Protein AF-A0A7Y1UZ17-F1 (afdb_monomer)

Structure (mmCIF, N/CA/C/O backbone):
data_AF-A0A7Y1UZ17-F1
#
_entry.id   AF-A0A7Y1UZ17-F1
#
loop_
_atom_site.group_PDB
_atom_site.id
_atom_site.type_symbol
_atom_site.label_atom_id
_atom_site.label_alt_id
_atom_site.label_comp_id
_atom_site.label_asym_id
_atom_site.label_entity_id
_atom_site.label_seq_id
_atom_site.pdbx_PDB_ins_code
_atom_site.Cartn_x
_atom_site.Cartn_y
_atom_site.Cartn_z
_atom_site.occupancy
_atom_site.B_iso_or_equiv
_atom_site.auth_seq_id
_atom_site.auth_comp_id
_atom_site.auth_asym_id
_atom_site.auth_atom_id
_atom_site.pdbx_PDB_model_num
ATOM 1 N N . MET A 1 1 ? -1.371 9.621 -12.823 1.00 58.56 1 MET A N 1
ATOM 2 C CA . MET A 1 1 ? -1.469 8.198 -13.199 1.00 58.56 1 MET A CA 1
ATOM 3 C C . MET A 1 1 ? -2.605 7.601 -12.406 1.00 58.56 1 MET A C 1
ATOM 5 O O . MET A 1 1 ? -2.580 7.706 -11.187 1.00 58.56 1 MET A O 1
ATOM 9 N N . GLU A 1 2 ? -3.615 7.068 -13.079 1.00 65.75 2 GLU A N 1
ATOM 10 C CA . GLU A 1 2 ? -4.770 6.467 -12.413 1.00 65.75 2 GLU A CA 1
ATOM 11 C C . GLU A 1 2 ? -4.567 4.960 -12.274 1.00 65.75 2 GLU A C 1
ATOM 13 O O . GLU A 1 2 ? -4.019 4.308 -13.165 1.00 65.75 2 GLU A O 1
ATOM 18 N N . LEU A 1 3 ? -4.975 4.407 -11.132 1.00 73.44 3 LEU A N 1
ATOM 19 C CA . LEU A 1 3 ? -4.938 2.967 -10.907 1.00 73.44 3 LEU A CA 1
ATOM 20 C C . LEU A 1 3 ? -6.120 2.300 -11.627 1.00 73.44 3 LEU A C 1
ATOM 22 O O . LEU A 1 3 ? -7.219 2.860 -11.616 1.00 73.44 3 LEU A O 1
ATOM 26 N N . PRO A 1 4 ? -5.948 1.087 -12.188 1.00 77.81 4 PRO A N 1
ATOM 27 C CA . PRO A 1 4 ? -7.051 0.357 -12.802 1.00 77.81 4 PRO A CA 1
ATOM 28 C C . PRO A 1 4 ? -8.225 0.169 -11.834 1.00 77.81 4 PRO A C 1
ATOM 30 O O . PRO A 1 4 ? -8.036 -0.123 -10.647 1.00 77.81 4 PRO A O 1
ATOM 33 N N . SER A 1 5 ? -9.454 0.276 -12.340 1.00 76.31 5 SER A N 1
ATOM 34 C CA . SER A 1 5 ? -10.650 0.036 -11.532 1.00 76.31 5 SER A CA 1
ATOM 35 C C . SER A 1 5 ? -10.603 -1.357 -10.894 1.00 76.31 5 SER A C 1
ATOM 37 O O . SER A 1 5 ? -10.380 -2.368 -11.557 1.00 76.31 5 SER A O 1
ATOM 39 N N . GLY A 1 6 ? -10.796 -1.417 -9.575 1.00 81.00 6 GLY A N 1
ATOM 40 C CA . GLY A 1 6 ? -10.756 -2.671 -8.818 1.00 81.00 6 GLY A CA 1
ATOM 41 C C . GLY A 1 6 ? -9.355 -3.203 -8.488 1.00 81.00 6 GLY A C 1
ATOM 42 O O . GLY A 1 6 ? -9.277 -4.273 -7.871 1.00 81.00 6 GLY A O 1
ATOM 43 N N . ALA A 1 7 ? -8.287 -2.467 -8.835 1.00 85.38 7 ALA A N 1
ATOM 44 C CA . ALA A 1 7 ? -6.922 -2.722 -8.363 1.00 85.38 7 ALA A CA 1
ATOM 45 C C . ALA A 1 7 ? -6.844 -2.639 -6.834 1.00 85.38 7 ALA A C 1
ATOM 47 O O . ALA A 1 7 ? -6.203 -3.467 -6.192 1.00 85.38 7 ALA A O 1
ATOM 48 N N . PHE A 1 8 ? -7.554 -1.677 -6.239 1.00 87.69 8 PHE A N 1
ATOM 49 C CA . PHE A 1 8 ? -7.693 -1.553 -4.795 1.00 87.69 8 PHE A CA 1
ATOM 50 C C . PHE A 1 8 ? -9.002 -2.175 -4.313 1.00 87.69 8 PHE A C 1
ATOM 52 O O . PHE A 1 8 ? -10.085 -1.879 -4.820 1.00 87.69 8 PHE A O 1
ATOM 59 N N . ARG A 1 9 ? -8.914 -3.029 -3.295 1.00 89.75 9 ARG A N 1
ATOM 60 C CA . ARG A 1 9 ? -10.072 -3.650 -2.650 1.00 89.75 9 ARG A CA 1
ATOM 61 C C . ARG A 1 9 ? -9.927 -3.568 -1.149 1.00 89.75 9 ARG A C 1
ATOM 63 O O . ARG A 1 9 ? -8.877 -3.888 -0.601 1.00 89.75 9 ARG A O 1
ATOM 70 N N . ARG A 1 10 ? -11.020 -3.231 -0.471 1.00 88.50 10 ARG A N 1
ATOM 71 C CA . ARG A 1 10 ? -11.108 -3.246 0.988 1.00 88.50 10 ARG A CA 1
ATOM 72 C C . ARG A 1 10 ? -12.240 -4.153 1.434 1.00 88.50 10 ARG A C 1
ATOM 74 O O . ARG A 1 10 ? -13.300 -4.182 0.815 1.00 88.50 10 ARG A O 1
ATOM 81 N N . ASN A 1 11 ? -12.040 -4.890 2.522 1.00 87.62 11 ASN A N 1
ATOM 82 C CA . ASN A 1 11 ? -13.134 -5.654 3.106 1.00 87.62 11 ASN A CA 1
ATOM 83 C C . ASN A 1 11 ? -14.180 -4.722 3.753 1.00 87.62 11 ASN A C 1
ATOM 85 O O . ASN A 1 11 ? -13.879 -3.596 4.158 1.00 87.62 11 ASN A O 1
ATOM 89 N N . LYS A 1 12 ? -15.416 -5.215 3.909 1.00 84.38 12 LYS A N 1
ATOM 90 C CA . LYS A 1 12 ? -16.529 -4.439 4.494 1.00 84.38 12 LYS A CA 1
ATOM 91 C C . LYS A 1 12 ? -16.217 -3.908 5.899 1.00 84.38 12 LYS A C 1
ATOM 93 O O . LYS A 1 12 ? -16.641 -2.820 6.260 1.00 84.38 12 LYS A O 1
ATOM 98 N N . LYS A 1 13 ? -15.433 -4.660 6.679 1.00 84.19 13 LYS A N 1
ATOM 99 C CA . LYS A 1 13 ? -15.019 -4.277 8.038 1.00 84.19 13 LYS A CA 1
ATOM 100 C C . LYS A 1 13 ? -13.915 -3.210 8.059 1.00 84.19 13 LYS A C 1
ATOM 102 O O . LYS A 1 13 ? -13.624 -2.678 9.128 1.00 84.19 13 LYS A O 1
ATOM 107 N N . GLY A 1 14 ? -13.273 -2.920 6.924 1.00 82.75 14 GLY A N 1
ATOM 108 C CA . GLY A 1 14 ? -12.123 -2.020 6.793 1.00 82.75 14 GLY A CA 1
ATOM 109 C C . GLY A 1 14 ? -10.839 -2.500 7.477 1.00 82.75 14 GLY A C 1
ATOM 110 O O . GLY A 1 14 ? -9.978 -1.683 7.782 1.00 82.75 14 GLY A O 1
ATOM 111 N N . THR A 1 15 ? -10.750 -3.776 7.855 1.00 86.62 15 THR A N 1
ATOM 112 C CA . THR A 1 15 ? -9.597 -4.352 8.575 1.00 86.62 15 THR A CA 1
ATOM 113 C C . THR A 1 15 ? -8.547 -4.916 7.631 1.00 86.62 15 THR A C 1
ATOM 115 O O . THR A 1 15 ? -7.446 -5.221 8.068 1.00 86.62 15 THR A O 1
ATOM 118 N N . ARG A 1 16 ? -8.889 -5.078 6.350 1.00 90.00 16 ARG A N 1
ATOM 119 C CA . ARG A 1 16 ? -7.975 -5.570 5.327 1.00 90.00 16 ARG A CA 1
ATOM 120 C C . ARG A 1 16 ? -8.176 -4.806 4.031 1.00 90.00 16 ARG A C 1
ATOM 122 O O . ARG A 1 16 ? -9.322 -4.650 3.594 1.00 90.00 16 ARG A O 1
ATOM 129 N N . ALA A 1 17 ? -7.081 -4.387 3.413 1.00 90.25 17 ALA A N 1
ATOM 130 C CA . ALA A 1 17 ? -7.060 -3.909 2.037 1.00 90.25 17 ALA A CA 1
ATOM 131 C C . ALA A 1 17 ? -6.023 -4.671 1.225 1.00 90.25 17 ALA A C 1
ATOM 133 O O . ALA A 1 17 ? -5.065 -5.207 1.775 1.00 90.25 17 ALA A O 1
ATOM 134 N N . ARG A 1 18 ? -6.226 -4.707 -0.087 1.00 92.19 18 ARG A N 1
ATOM 135 C CA . ARG A 1 18 ? -5.265 -5.231 -1.044 1.00 92.19 18 ARG A CA 1
ATOM 136 C C . ARG A 1 18 ? -5.215 -4.320 -2.258 1.00 92.19 18 ARG A C 1
ATOM 138 O O . ARG A 1 18 ? -6.265 -3.929 -2.764 1.00 92.19 18 ARG A O 1
ATOM 145 N N . LEU A 1 19 ? -4.009 -4.018 -2.706 1.00 90.06 19 LEU A N 1
ATOM 146 C CA . LEU A 1 19 ? -3.720 -3.345 -3.958 1.00 90.06 19 LEU A CA 1
ATOM 147 C C . LEU A 1 19 ? -3.033 -4.356 -4.866 1.00 90.06 19 LEU A C 1
ATOM 149 O O . LEU A 1 19 ? -1.963 -4.846 -4.523 1.00 90.06 19 LEU A O 1
ATOM 153 N N . VAL A 1 20 ? -3.650 -4.660 -6.002 1.00 92.62 20 VAL A N 1
ATOM 154 C CA . VAL A 1 20 ? -3.039 -5.460 -7.060 1.00 92.62 20 VAL A CA 1
ATOM 155 C C . VAL A 1 20 ? -2.977 -4.612 -8.309 1.00 92.62 20 VAL A C 1
ATOM 157 O O . VAL A 1 20 ? -4.001 -4.218 -8.862 1.00 92.62 20 VAL A O 1
ATOM 160 N N . VAL A 1 21 ? -1.762 -4.357 -8.750 1.00 89.38 21 VAL A N 1
ATOM 161 C CA . VAL A 1 21 ? -1.459 -3.613 -9.957 1.00 89.38 21 VAL A CA 1
ATOM 162 C C . VAL A 1 21 ? -0.518 -4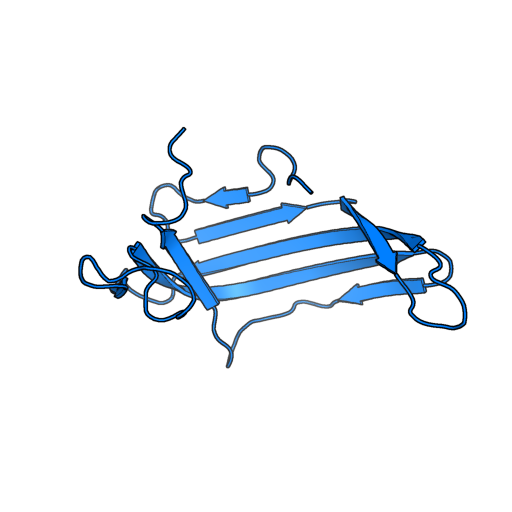.477 -10.764 1.00 89.38 21 VAL A C 1
ATOM 164 O O . VAL A 1 21 ? 0.512 -4.910 -10.257 1.00 89.38 21 VAL A O 1
ATOM 167 N N . ASN A 1 22 ? -0.873 -4.729 -12.014 1.00 88.62 22 ASN A N 1
ATOM 168 C CA . ASN A 1 22 ? -0.037 -5.485 -12.931 1.00 88.62 22 ASN A CA 1
ATOM 169 C C . ASN A 1 22 ? 0.289 -4.583 -14.110 1.00 88.62 22 ASN A C 1
ATOM 171 O O . ASN A 1 22 ? -0.623 -3.953 -14.643 1.00 88.62 22 ASN A O 1
ATOM 175 N N . HIS A 1 23 ? 1.557 -4.562 -14.511 1.00 85.69 23 HIS A N 1
ATOM 176 C CA . HIS A 1 23 ? 2.018 -3.867 -15.714 1.00 85.69 23 HIS A CA 1
ATOM 177 C C . HIS A 1 23 ? 1.568 -2.402 -15.782 1.00 85.69 23 HIS A C 1
ATOM 179 O O . HIS A 1 23 ? 1.118 -1.933 -16.823 1.00 85.69 23 HIS A O 1
ATOM 185 N N . LEU A 1 24 ? 1.637 -1.680 -14.660 1.00 83.44 24 LEU A N 1
ATOM 186 C CA . LEU A 1 24 ? 1.349 -0.252 -14.657 1.00 83.44 24 LEU A CA 1
ATOM 187 C C . LEU A 1 24 ? 2.510 0.470 -15.342 1.00 83.44 24 LEU A C 1
ATOM 189 O O . LEU A 1 24 ? 3.626 0.413 -14.815 1.00 83.44 24 LEU A O 1
ATOM 193 N N . PRO A 1 25 ? 2.277 1.132 -16.488 1.00 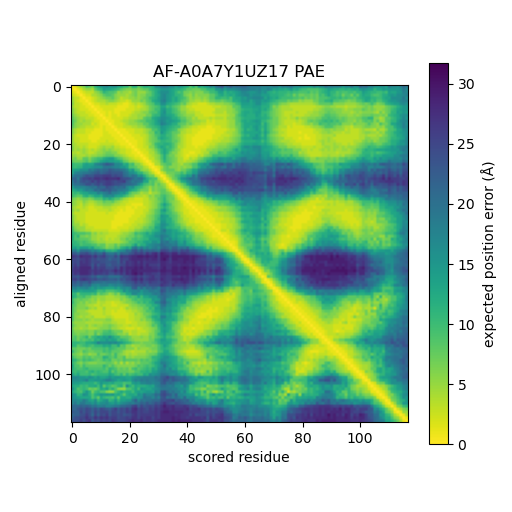81.75 25 PRO A N 1
ATOM 194 C CA . PRO A 1 25 ? 3.335 1.841 -17.188 1.00 81.75 25 PRO A CA 1
ATOM 195 C C . PRO A 1 25 ? 3.790 3.012 -16.328 1.00 81.75 25 PRO A C 1
ATOM 197 O O . PRO A 1 25 ? 2.947 3.777 -15.870 1.00 81.75 25 PRO A O 1
ATOM 200 N N . MET A 1 26 ? 5.093 3.175 -16.121 1.00 73.81 26 MET A N 1
ATOM 201 C CA . MET A 1 26 ? 5.665 4.320 -15.421 1.00 73.81 26 MET A CA 1
ATOM 202 C C . MET A 1 26 ? 6.788 4.941 -16.250 1.00 73.81 26 MET A C 1
ATOM 204 O O . MET A 1 26 ? 7.641 4.209 -16.749 1.00 73.81 26 MET A O 1
ATOM 208 N N . PRO A 1 27 ? 6.805 6.275 -16.419 1.00 69.38 27 PRO A N 1
ATOM 209 C CA . PRO A 1 27 ? 7.976 6.936 -16.964 1.00 69.38 27 PRO A CA 1
ATOM 210 C C . PRO A 1 27 ? 9.091 6.866 -15.919 1.00 69.38 27 PRO A C 1
ATOM 212 O O . PRO A 1 27 ? 8.951 7.440 -14.838 1.00 69.38 27 PRO A O 1
ATOM 215 N N . ASP A 1 28 ? 10.182 6.176 -16.237 1.00 62.12 28 ASP A N 1
ATOM 216 C CA . ASP A 1 28 ? 11.421 6.307 -15.476 1.00 62.12 28 ASP A CA 1
ATOM 217 C C . ASP A 1 28 ? 12.231 7.466 -16.063 1.00 62.12 28 ASP A C 1
ATOM 219 O O . ASP A 1 28 ? 12.236 7.680 -17.279 1.00 62.12 28 ASP A O 1
ATOM 223 N N . THR A 1 29 ? 12.847 8.277 -15.208 1.00 62.59 29 THR A N 1
ATOM 224 C CA . THR A 1 29 ? 13.635 9.441 -15.628 1.00 62.59 29 THR A CA 1
ATOM 225 C C . THR A 1 29 ? 15.008 9.368 -14.991 1.00 62.59 29 THR A C 1
ATOM 227 O O . THR A 1 29 ? 15.170 9.600 -1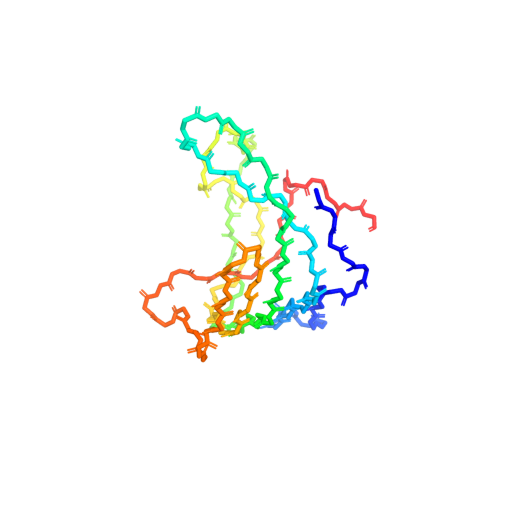3.793 1.00 62.59 29 THR A O 1
ATOM 230 N N . PHE A 1 30 ? 16.017 9.112 -15.818 1.00 55.75 30 PHE A N 1
ATOM 231 C CA . PHE A 1 30 ? 17.408 9.157 -15.390 1.00 55.75 30 PHE A CA 1
ATOM 232 C C . PHE A 1 30 ? 17.955 10.572 -15.561 1.00 55.75 30 PHE A C 1
ATOM 234 O O . PHE A 1 30 ? 17.980 11.115 -16.664 1.00 55.75 30 PHE A O 1
ATOM 241 N N . PHE A 1 31 ? 18.465 11.160 -14.477 1.00 53.06 31 PHE A N 1
ATOM 242 C CA . PHE A 1 31 ? 19.172 12.447 -14.508 1.00 53.06 31 PHE A CA 1
ATOM 243 C C . PHE A 1 31 ? 20.646 12.288 -14.919 1.00 53.06 31 PHE A C 1
ATOM 245 O O . PHE A 1 31 ? 21.533 12.880 -14.307 1.00 53.06 31 PHE A O 1
ATOM 252 N N . TYR A 1 32 ? 20.937 11.468 -15.933 1.00 46.09 32 TYR A N 1
ATOM 253 C CA . TYR A 1 32 ? 22.296 11.320 -16.458 1.00 46.09 32 TYR A CA 1
ATOM 254 C C . TYR A 1 32 ? 22.395 11.928 -17.857 1.00 46.09 32 TYR A C 1
ATOM 256 O O . TYR A 1 32 ? 21.831 11.413 -18.815 1.00 46.09 32 TYR A O 1
ATOM 264 N N . ALA A 1 33 ? 23.147 13.027 -17.955 1.00 44.31 33 ALA A N 1
ATOM 265 C CA . ALA A 1 33 ? 23.635 13.677 -19.177 1.00 44.31 33 ALA A CA 1
ATOM 266 C C . ALA A 1 33 ? 22.612 14.181 -20.221 1.00 44.31 33 ALA A C 1
ATOM 268 O O . ALA A 1 33 ? 23.033 14.902 -21.114 1.00 44.31 33 ALA A O 1
ATOM 269 N N . ASN A 1 34 ? 21.321 13.858 -20.114 1.00 51.19 34 ASN A N 1
ATOM 270 C CA . ASN A 1 34 ? 20.151 14.462 -20.768 1.00 51.19 34 ASN A CA 1
ATOM 271 C C . A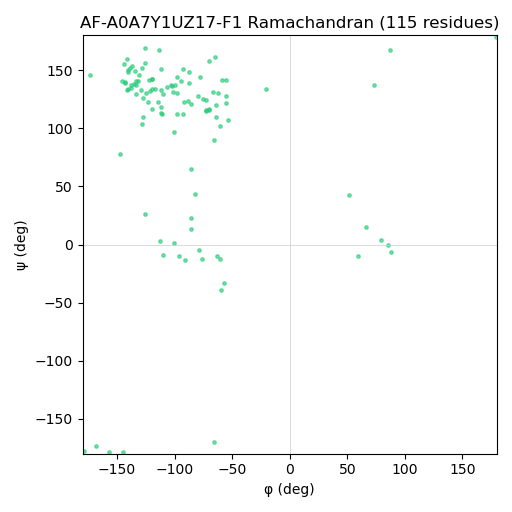SN A 1 34 ? 18.914 13.788 -20.143 1.00 51.19 34 ASN A C 1
ATOM 273 O O . ASN A 1 34 ? 18.992 12.611 -19.806 1.00 51.19 34 ASN A O 1
ATOM 277 N N . ASN A 1 35 ? 17.784 14.483 -19.968 1.00 54.09 35 ASN A N 1
ATOM 278 C CA . ASN A 1 35 ? 16.563 13.859 -19.434 1.00 54.09 35 ASN A CA 1
ATOM 279 C C . ASN A 1 35 ? 16.039 12.805 -20.424 1.00 54.09 35 ASN A C 1
ATOM 281 O O . ASN A 1 35 ? 15.257 13.121 -21.320 1.00 54.09 35 ASN A O 1
ATOM 285 N N . VAL A 1 36 ? 16.486 11.559 -20.288 1.00 56.41 36 VAL A N 1
ATOM 286 C CA . VAL A 1 36 ? 15.967 10.430 -21.058 1.00 56.41 36 VAL A CA 1
ATOM 287 C C . VAL A 1 36 ? 14.853 9.808 -20.232 1.00 56.41 36 VAL A C 1
ATOM 289 O O . VAL A 1 36 ? 15.100 9.257 -19.159 1.00 56.41 36 VAL A O 1
ATOM 292 N N . SER A 1 37 ? 13.619 9.929 -20.726 1.00 60.16 37 SER A N 1
ATOM 293 C CA . SER A 1 37 ? 12.491 9.191 -20.169 1.00 60.16 37 SER A CA 1
ATOM 294 C C . SER A 1 37 ? 12.431 7.815 -20.822 1.00 60.16 37 SER A C 1
ATOM 296 O O . SER A 1 37 ? 12.333 7.710 -22.046 1.00 60.16 37 SER A O 1
ATOM 298 N N . VAL A 1 38 ? 12.523 6.766 -20.010 1.00 64.94 38 VAL A N 1
ATOM 299 C CA . VAL A 1 38 ? 12.436 5.375 -20.457 1.00 64.94 38 VAL A CA 1
ATOM 300 C C . VAL A 1 38 ? 11.081 4.825 -20.029 1.00 64.94 38 VAL A C 1
ATOM 302 O O . VAL A 1 38 ? 10.622 5.060 -18.912 1.00 64.94 38 VAL A O 1
ATOM 305 N N . ALA A 1 39 ? 10.412 4.104 -20.930 1.00 73.19 39 ALA A N 1
ATOM 306 C CA . ALA A 1 39 ? 9.190 3.396 -20.578 1.00 73.19 39 ALA A CA 1
ATOM 307 C C . ALA A 1 39 ? 9.539 2.223 -19.651 1.00 73.19 39 ALA A C 1
ATOM 309 O O . ALA A 1 39 ? 10.248 1.295 -20.052 1.00 73.19 39 ALA A O 1
ATOM 310 N N . GLY A 1 40 ? 9.042 2.286 -18.421 1.00 79.31 40 GLY A N 1
ATOM 311 C CA . GLY A 1 40 ? 9.096 1.207 -17.451 1.00 79.31 40 GLY A CA 1
ATOM 312 C C . GLY A 1 40 ? 7.704 0.674 -17.134 1.00 79.31 40 GLY A C 1
ATOM 313 O O . GLY A 1 40 ? 6.680 1.282 -17.450 1.00 79.31 40 GLY A O 1
ATOM 314 N N . GLU A 1 41 ? 7.661 -0.472 -16.475 1.00 84.12 41 GLU A N 1
ATOM 315 C CA . GLU A 1 41 ? 6.447 -1.063 -15.929 1.00 84.12 41 GLU A CA 1
ATOM 316 C C . GLU A 1 41 ? 6.687 -1.495 -14.490 1.00 84.12 41 GLU A C 1
ATOM 318 O O . GLU A 1 41 ? 7.731 -2.070 -14.170 1.00 84.12 41 GLU A O 1
ATOM 323 N N . ILE A 1 42 ? 5.683 -1.293 -13.636 1.00 83.25 42 ILE A N 1
ATOM 324 C CA . ILE A 1 42 ? 5.666 -1.827 -12.277 1.00 83.25 42 ILE A CA 1
ATOM 325 C C . ILE A 1 42 ? 4.472 -2.756 -12.074 1.00 83.25 42 ILE A C 1
ATOM 327 O O . ILE A 1 42 ? 3.363 -2.525 -12.556 1.00 83.25 42 ILE A O 1
ATOM 331 N N . SER A 1 43 ? 4.694 -3.825 -11.323 1.00 86.19 43 SER A N 1
ATOM 332 C CA . SER A 1 43 ? 3.637 -4.676 -10.790 1.00 86.19 43 SER A CA 1
ATOM 333 C C . SER A 1 43 ? 3.797 -4.770 -9.283 1.00 86.19 43 SER A C 1
ATOM 335 O O . SER A 1 43 ? 4.890 -5.058 -8.796 1.00 86.19 43 SER A O 1
ATOM 337 N N . VAL A 1 44 ? 2.717 -4.541 -8.542 1.00 87.25 44 VAL A N 1
ATOM 338 C CA . VAL A 1 44 ? 2.697 -4.652 -7.084 1.00 87.25 44 VAL A CA 1
ATOM 339 C C . VAL A 1 44 ? 1.482 -5.438 -6.618 1.00 87.25 44 VAL A C 1
ATOM 341 O O . VAL A 1 44 ? 0.376 -5.281 -7.131 1.00 87.25 44 VAL A O 1
ATOM 344 N N . ASP A 1 45 ? 1.693 -6.266 -5.607 1.00 91.62 45 ASP A N 1
ATOM 345 C CA . ASP A 1 45 ? 0.637 -6.920 -4.845 1.00 91.62 45 ASP A CA 1
ATOM 346 C C . ASP A 1 45 ? 0.909 -6.658 -3.371 1.00 91.62 45 ASP A C 1
ATOM 348 O O . ASP A 1 45 ? 1.838 -7.230 -2.799 1.00 91.62 45 ASP A O 1
ATOM 352 N N . ILE A 1 46 ? 0.146 -5.741 -2.786 1.00 87.25 46 ILE A N 1
ATOM 353 C CA . ILE A 1 46 ? 0.325 -5.281 -1.412 1.00 87.25 46 ILE A CA 1
ATOM 354 C C . ILE A 1 46 ? -0.955 -5.557 -0.645 1.00 87.25 46 ILE A C 1
ATOM 356 O O . ILE A 1 46 ? -2.051 -5.218 -1.090 1.00 87.25 46 ILE A O 1
ATOM 360 N N . VAL A 1 47 ? -0.818 -6.143 0.534 1.00 90.69 47 VAL A N 1
ATOM 361 C CA . VAL A 1 47 ? -1.903 -6.375 1.477 1.00 90.69 47 VAL A CA 1
ATOM 362 C C . VAL A 1 47 ? -1.619 -5.589 2.743 1.00 90.69 47 VAL A C 1
ATOM 364 O O . VAL A 1 47 ? -0.520 -5.656 3.277 1.00 90.69 47 VAL A O 1
ATOM 367 N N . TRP A 1 48 ? -2.635 -4.897 3.250 1.00 90.38 48 TRP A N 1
ATOM 368 C CA . TRP A 1 48 ? -2.629 -4.272 4.568 1.00 90.38 48 TRP A CA 1
ATOM 369 C C . TRP A 1 48 ? -3.593 -5.015 5.478 1.00 90.38 48 TRP A C 1
ATOM 371 O O . TRP A 1 48 ? -4.760 -5.200 5.120 1.00 90.38 48 TRP A O 1
ATOM 381 N N . GLU A 1 49 ? -3.132 -5.388 6.666 1.00 89.81 49 GLU A N 1
ATOM 382 C CA . GLU A 1 49 ? -3.933 -6.018 7.714 1.00 89.81 49 GLU A CA 1
ATOM 383 C C . GLU A 1 49 ? -3.865 -5.203 8.996 1.00 89.81 49 GLU A C 1
ATOM 385 O O . GLU A 1 49 ? -2.788 -4.958 9.533 1.00 89.81 49 GLU A O 1
ATOM 390 N N . ALA A 1 50 ? -5.026 -4.774 9.485 1.00 86.94 50 ALA A N 1
ATOM 391 C CA . ALA A 1 50 ? -5.127 -4.013 10.716 1.00 86.94 50 ALA A CA 1
ATOM 392 C C . ALA A 1 50 ? -4.637 -4.834 11.915 1.00 86.94 50 ALA A C 1
ATOM 394 O O . ALA A 1 50 ? -5.095 -5.955 12.135 1.00 86.94 50 ALA A O 1
ATOM 395 N N . THR A 1 51 ? -3.766 -4.238 12.721 1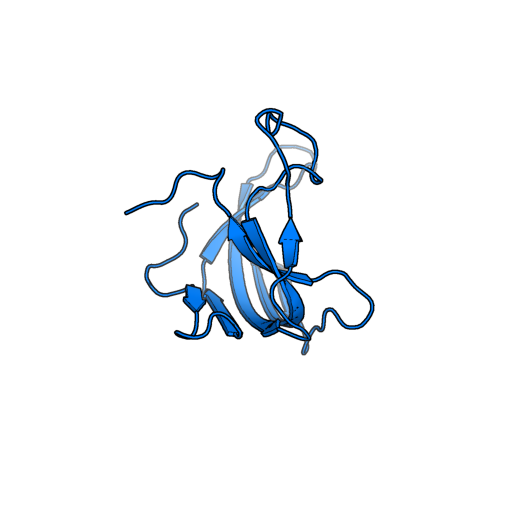.00 86.31 51 THR A N 1
ATOM 396 C CA . THR A 1 51 ? -3.224 -4.834 13.950 1.00 86.31 51 THR A CA 1
ATOM 397 C C . THR A 1 51 ? -3.982 -4.406 15.201 1.00 86.31 51 THR A C 1
ATOM 399 O O . THR A 1 51 ? -3.769 -4.970 16.270 1.00 86.31 51 THR A O 1
ATOM 402 N N . GLY A 1 52 ? -4.881 -3.427 15.081 1.00 82.69 52 GLY A N 1
ATOM 403 C CA . GLY A 1 52 ? -5.591 -2.856 16.216 1.00 82.69 52 GLY A 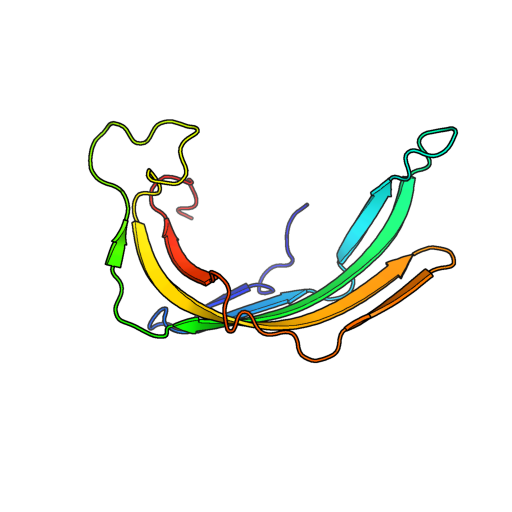CA 1
ATOM 404 C C . GLY A 1 52 ? -6.914 -2.172 15.861 1.00 82.69 52 GLY A C 1
ATOM 405 O O . GLY A 1 52 ? -7.357 -2.175 14.702 1.00 82.69 52 GLY A O 1
ATOM 406 N N . PRO A 1 53 ? -7.588 -1.596 16.874 1.00 82.88 53 PRO A N 1
ATOM 407 C CA . PRO A 1 53 ? -8.812 -0.833 16.679 1.00 82.88 53 PRO A CA 1
ATOM 408 C C . PRO A 1 53 ? -8.556 0.442 15.865 1.00 82.88 53 PRO A C 1
ATOM 410 O O . PRO A 1 53 ? -7.431 0.914 15.730 1.00 82.88 53 PRO A O 1
ATOM 413 N N . ALA A 1 54 ? -9.627 1.012 15.304 1.00 79.38 54 ALA A N 1
ATOM 414 C CA . ALA A 1 54 ? -9.519 2.276 14.582 1.00 79.38 54 ALA A CA 1
ATOM 415 C C . ALA A 1 54 ? -9.372 3.433 15.573 1.00 79.38 54 ALA A C 1
ATOM 417 O O . ALA A 1 54 ? -10.230 3.630 16.432 1.00 79.38 54 ALA A O 1
ATOM 418 N N . VAL A 1 55 ? -8.318 4.217 15.401 1.00 77.19 55 VAL A N 1
ATOM 419 C CA . VAL A 1 55 ? -8.016 5.420 16.165 1.00 77.19 55 VAL A CA 1
ATOM 420 C C . VAL A 1 55 ? -8.381 6.634 15.320 1.00 77.19 55 VAL A C 1
ATOM 422 O O . VAL A 1 55 ? -8.115 6.692 14.116 1.00 77.19 55 VAL A O 1
ATOM 425 N N . ARG A 1 56 ? -9.027 7.619 15.945 1.00 72.19 56 ARG A N 1
ATOM 426 C CA . ARG A 1 56 ? -9.276 8.908 15.300 1.00 72.19 56 ARG A CA 1
ATOM 427 C C . ARG A 1 56 ? -7.956 9.676 15.220 1.00 72.19 56 ARG A C 1
ATOM 429 O O . ARG A 1 56 ? -7.313 9.884 16.244 1.00 72.19 56 ARG A O 1
ATOM 436 N N . ARG A 1 57 ? -7.565 10.087 14.017 1.00 67.38 57 ARG A N 1
ATOM 437 C CA . ARG A 1 57 ? -6.436 10.997 13.777 1.00 67.38 57 ARG A CA 1
ATOM 438 C C . ARG A 1 57 ? -6.987 12.334 13.259 1.00 67.38 57 ARG A C 1
ATOM 440 O O . ARG A 1 57 ? -8.081 12.352 12.688 1.00 67.38 57 ARG A O 1
ATOM 447 N N . GLY A 1 58 ? -6.270 13.427 13.537 1.00 59.91 58 GLY A N 1
ATOM 448 C CA . GLY A 1 58 ? -6.694 14.807 13.268 1.00 59.91 58 GLY A CA 1
ATOM 449 C C . GLY A 1 58 ? -7.789 15.327 14.220 1.00 59.91 58 GLY A C 1
ATOM 450 O O . GLY A 1 58 ? -8.756 14.625 14.539 1.00 59.91 58 GLY A O 1
ATOM 451 N N . ASN A 1 59 ? -7.656 16.574 14.684 1.00 50.41 59 ASN A N 1
ATOM 452 C CA . ASN A 1 59 ? -8.658 17.270 15.498 1.00 50.41 59 ASN A CA 1
ATOM 453 C C . ASN A 1 59 ? -8.738 18.753 15.078 1.00 50.41 59 ASN A C 1
ATOM 455 O O . ASN A 1 59 ? -7.697 19.389 14.959 1.00 50.41 59 ASN A O 1
ATOM 459 N N . GLY A 1 60 ? -9.948 19.291 14.881 1.00 47.06 60 GLY A N 1
ATOM 460 C CA . GLY A 1 60 ? -10.192 20.729 14.653 1.00 47.06 60 GLY A CA 1
ATOM 461 C C . GLY A 1 60 ? -10.110 21.246 13.204 1.00 47.06 60 GLY A C 1
ATOM 462 O O . GLY A 1 60 ? -9.644 20.551 12.306 1.00 47.06 60 GLY A O 1
ATOM 463 N N . LEU A 1 61 ? -10.600 22.482 13.002 1.00 46.38 61 LEU A N 1
ATOM 464 C CA . LEU A 1 61 ? -10.647 23.245 11.736 1.00 46.38 61 LEU A CA 1
ATOM 465 C C . LEU A 1 61 ? -9.255 23.571 11.146 1.00 46.38 61 LEU A C 1
ATOM 467 O O . LEU A 1 61 ? -9.174 23.974 9.992 1.00 46.38 61 LEU A O 1
ATOM 471 N N . ASP A 1 62 ? -8.175 23.331 11.893 1.00 45.50 62 ASP A N 1
ATOM 472 C CA . ASP A 1 62 ? -6.780 23.625 11.516 1.00 45.50 62 ASP A CA 1
ATOM 473 C C . ASP A 1 62 ? -6.110 22.514 10.690 1.00 45.50 62 ASP A C 1
ATOM 475 O O . ASP A 1 62 ? -4.887 22.371 10.671 1.00 45.50 62 ASP A O 1
ATOM 479 N N . ALA A 1 63 ? -6.905 21.681 10.020 1.00 48.00 63 ALA A N 1
ATOM 480 C CA . ALA A 1 63 ? -6.391 20.692 9.085 1.00 48.00 63 ALA A CA 1
ATOM 481 C C . ALA A 1 63 ? -6.209 21.322 7.701 1.00 48.00 63 ALA A C 1
ATOM 483 O O . ALA A 1 63 ? -6.899 20.963 6.748 1.00 48.00 63 ALA A O 1
ATOM 484 N N . VAL A 1 64 ? -5.291 22.284 7.629 1.00 48.41 64 VAL A N 1
ATOM 485 C CA . VAL A 1 64 ? -4.782 22.845 6.379 1.00 48.41 64 VAL A CA 1
ATOM 486 C C . VAL A 1 64 ? -3.314 22.426 6.248 1.00 48.41 64 VAL A C 1
ATOM 488 O O . VAL A 1 64 ? -2.563 22.464 7.221 1.00 48.41 64 VAL A O 1
ATOM 491 N N . ASP A 1 65 ? -2.975 21.948 5.053 1.00 44.28 65 ASP A N 1
ATOM 492 C CA . ASP A 1 65 ? -1.647 21.691 4.465 1.00 44.28 65 ASP A CA 1
ATOM 493 C C . ASP A 1 65 ? -0.475 22.466 5.137 1.00 44.28 65 ASP A C 1
ATOM 495 O O . ASP A 1 65 ? -0.642 23.670 5.358 1.00 44.28 65 ASP A O 1
ATOM 499 N N . PRO A 1 66 ? 0.702 21.867 5.476 1.00 50.94 66 PRO A N 1
ATOM 500 C CA . PRO A 1 66 ? 1.264 20.586 5.011 1.00 50.94 66 PRO A CA 1
ATOM 501 C C . PRO A 1 66 ? 1.665 19.585 6.112 1.00 50.94 66 PRO A C 1
ATOM 503 O O . PRO A 1 66 ? 2.572 18.769 5.924 1.00 50.94 66 PRO A O 1
ATOM 506 N N . PHE A 1 67 ? 1.051 19.634 7.293 1.00 49.28 67 PHE A N 1
ATOM 507 C CA . PHE A 1 67 ? 1.496 18.788 8.403 1.00 49.28 67 PHE A CA 1
ATOM 508 C C . PHE A 1 67 ? 0.752 17.443 8.461 1.00 49.28 67 PHE A C 1
ATOM 510 O O . PHE A 1 67 ? -0.471 17.359 8.565 1.00 49.28 67 PHE A O 1
ATOM 517 N N . TRP A 1 68 ? 1.527 16.358 8.411 1.00 46.56 68 TRP A N 1
ATOM 518 C CA . TRP A 1 68 ? 1.094 14.953 8.437 1.00 46.56 68 TRP A CA 1
ATOM 519 C C . TRP A 1 68 ? 0.335 14.547 9.717 1.00 46.56 68 TRP A C 1
ATOM 521 O O . TRP A 1 68 ? -0.300 13.493 9.751 1.00 46.56 68 TRP A O 1
ATOM 531 N N . ASP A 1 69 ? 0.350 15.372 10.768 1.00 48.81 69 ASP A N 1
ATOM 532 C CA . ASP A 1 69 ? -0.445 15.185 11.988 1.00 48.81 69 ASP A CA 1
ATOM 533 C C . ASP A 1 69 ? -1.919 15.618 11.820 1.00 48.81 69 ASP A C 1
ATOM 535 O O . ASP A 1 69 ? -2.738 15.404 12.722 1.00 48.81 69 ASP A O 1
ATOM 539 N N . LYS A 1 70 ? -2.284 16.196 10.666 1.00 50.16 70 LYS A N 1
ATOM 540 C CA . LYS A 1 70 ? -3.600 16.809 10.422 1.00 50.16 70 LYS A CA 1
ATOM 541 C C . LYS A 1 70 ? -4.595 15.967 9.625 1.00 50.16 70 LYS A C 1
ATOM 543 O O . LYS A 1 70 ? -5.725 16.414 9.430 1.00 50.16 70 LYS A O 1
ATOM 548 N N . PHE A 1 71 ? -4.249 14.744 9.216 1.00 54.75 71 PHE A N 1
ATOM 549 C CA . PHE A 1 71 ? -5.179 13.851 8.513 1.00 54.75 71 PHE A CA 1
ATOM 550 C C . PHE A 1 71 ? -6.404 13.522 9.373 1.00 54.75 71 PHE A C 1
ATOM 552 O O . PHE A 1 71 ? -6.345 12.685 10.278 1.00 54.75 71 PHE A O 1
ATOM 559 N N . GLN A 1 72 ? -7.533 14.176 9.086 1.00 64.88 72 GLN A N 1
ATOM 560 C CA . GLN A 1 72 ? -8.794 13.891 9.757 1.00 64.88 72 GLN A CA 1
ATOM 561 C C . GLN A 1 72 ? -9.337 12.556 9.267 1.00 64.88 72 GLN A C 1
ATOM 563 O O . GLN A 1 72 ? -9.708 12.412 8.105 1.00 64.88 72 GLN A O 1
ATOM 568 N N . GLY A 1 73 ? -9.422 11.566 10.145 1.00 68.31 73 GLY A N 1
ATOM 569 C CA . GLY A 1 73 ? -9.922 10.261 9.740 1.00 68.31 73 GLY A CA 1
ATOM 570 C C . GLY A 1 73 ? -9.944 9.236 10.853 1.00 68.31 73 GLY A C 1
ATOM 571 O O . GLY A 1 73 ? -9.564 9.493 11.997 1.00 68.31 73 GLY A O 1
ATOM 572 N N . ARG A 1 74 ? -10.423 8.043 10.509 1.00 72.62 74 ARG A N 1
ATOM 573 C CA . ARG A 1 74 ? -10.320 6.861 11.367 1.00 72.62 74 ARG A CA 1
ATOM 574 C C . ARG A 1 74 ? -9.360 5.892 10.704 1.00 72.62 74 ARG A C 1
ATOM 576 O O . ARG A 1 74 ? -9.667 5.347 9.643 1.0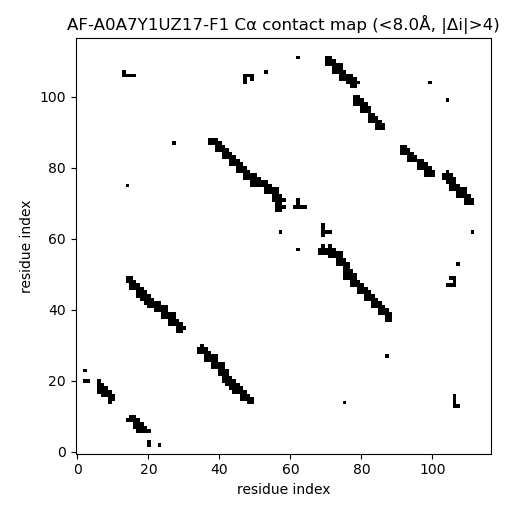0 72.62 74 ARG A O 1
ATOM 583 N N . PHE A 1 75 ? -8.222 5.685 11.352 1.00 74.12 75 PHE A N 1
ATOM 584 C CA . PHE A 1 75 ? -7.140 4.848 10.859 1.00 74.12 75 PHE A CA 1
ATOM 585 C C . PHE A 1 75 ? -6.878 3.719 11.837 1.00 74.12 75 PHE A C 1
ATOM 587 O O . PHE A 1 75 ? -6.964 3.896 13.047 1.00 74.12 75 PHE A O 1
ATOM 594 N N . ARG A 1 76 ? -6.565 2.549 11.308 1.00 81.50 76 ARG A N 1
ATOM 595 C CA . ARG A 1 76 ? -6.021 1.433 12.065 1.00 81.50 76 ARG A CA 1
ATOM 596 C C . ARG A 1 76 ? -4.540 1.369 11.771 1.00 81.50 76 ARG A C 1
ATOM 598 O O . ARG A 1 76 ? -4.150 1.476 10.605 1.00 81.50 76 ARG A O 1
ATOM 605 N N . ASP A 1 77 ? -3.752 1.145 12.809 1.00 79.44 77 ASP A N 1
ATOM 606 C CA . ASP A 1 77 ? -2.404 0.639 12.607 1.00 79.44 77 ASP A CA 1
ATOM 607 C C . ASP A 1 77 ? -2.517 -0.703 11.874 1.00 79.44 77 ASP A C 1
ATOM 609 O O . ASP A 1 77 ? -3.478 -1.463 12.070 1.00 79.44 77 ASP A O 1
ATOM 613 N N . ALA A 1 78 ? -1.595 -0.952 10.955 1.00 83.25 78 ALA A N 1
ATOM 614 C CA . ALA A 1 78 ? -1.629 -2.112 10.089 1.00 83.25 78 ALA A CA 1
ATOM 615 C C . ALA A 1 78 ? -0.225 -2.672 9.883 1.00 83.25 78 ALA A C 1
ATOM 617 O O . ALA A 1 78 ? 0.772 -1.978 10.050 1.00 83.25 78 ALA A O 1
ATOM 618 N N . LYS A 1 79 ? -0.156 -3.933 9.471 1.00 84.50 79 LYS A N 1
ATOM 619 C CA . LYS A 1 79 ? 1.023 -4.500 8.822 1.00 84.50 79 LYS A CA 1
ATOM 620 C C . LYS A 1 79 ? 0.757 -4.559 7.332 1.00 84.50 79 LYS A C 1
ATOM 622 O O . LYS A 1 79 ? -0.303 -5.032 6.917 1.00 84.50 79 LYS A O 1
ATOM 627 N N . ALA A 1 80 ? 1.704 -4.070 6.547 1.00 84.75 80 ALA A N 1
ATOM 628 C CA . ALA A 1 80 ? 1.709 -4.242 5.111 1.00 84.75 80 ALA A CA 1
ATOM 629 C C . ALA A 1 80 ? 2.664 -5.375 4.746 1.00 84.75 80 ALA A C 1
ATOM 631 O O . ALA A 1 80 ? 3.770 -5.456 5.273 1.00 84.75 80 ALA A O 1
ATOM 632 N N . TYR A 1 81 ? 2.257 -6.234 3.828 1.00 87.44 81 TYR A N 1
ATOM 633 C CA . TYR A 1 81 ? 3.145 -7.210 3.219 1.00 87.44 81 TYR A CA 1
ATOM 634 C C . TYR A 1 81 ? 2.820 -7.334 1.741 1.00 87.44 81 TYR A C 1
ATOM 636 O O . TYR A 1 81 ? 1.680 -7.128 1.324 1.00 87.44 81 TYR A O 1
ATOM 644 N N . GLY A 1 82 ? 3.817 -7.648 0.929 1.00 87.50 82 GLY A N 1
ATOM 645 C CA . GLY A 1 82 ? 3.603 -7.669 -0.503 1.00 87.50 82 GLY A CA 1
ATOM 646 C C . GLY A 1 82 ? 4.811 -8.063 -1.316 1.00 87.50 82 GLY A C 1
ATOM 647 O O . GLY A 1 82 ? 5.870 -8.406 -0.794 1.00 87.50 82 GLY A O 1
ATOM 648 N N . LYS A 1 83 ? 4.626 -8.027 -2.628 1.00 86.75 83 LYS A N 1
ATOM 649 C CA . LYS A 1 83 ? 5.666 -8.298 -3.614 1.00 86.75 83 LYS A CA 1
ATOM 650 C C . LYS A 1 83 ? 5.612 -7.235 -4.696 1.00 86.75 83 LYS A C 1
ATOM 652 O O . LYS A 1 83 ? 4.538 -6.729 -5.020 1.00 86.75 83 LYS A O 1
ATOM 657 N N . GLY A 1 84 ? 6.771 -6.942 -5.261 1.00 86.12 84 GLY A N 1
ATOM 658 C CA . GLY A 1 84 ? 6.934 -6.038 -6.381 1.00 86.12 84 GLY A CA 1
ATOM 659 C C . GLY A 1 84 ? 7.740 -6.684 -7.497 1.00 86.12 84 GLY A C 1
ATOM 660 O O . GLY A 1 84 ? 8.592 -7.548 -7.276 1.00 86.12 84 GLY A O 1
ATOM 661 N N . ALA A 1 85 ? 7.478 -6.241 -8.712 1.00 82.12 85 ALA A N 1
ATOM 662 C CA . ALA A 1 85 ? 8.327 -6.470 -9.861 1.00 82.12 85 ALA A CA 1
ATOM 663 C C . ALA A 1 85 ? 8.359 -5.197 -10.694 1.00 82.12 85 ALA A C 1
ATOM 665 O O . ALA A 1 85 ? 7.367 -4.472 -10.755 1.00 82.12 85 ALA A O 1
ATOM 666 N N . GLY A 1 86 ? 9.479 -4.957 -11.356 1.00 81.56 86 GLY A N 1
ATOM 667 C CA . GLY A 1 86 ? 9.586 -3.881 -12.321 1.00 81.56 86 GLY A CA 1
ATOM 668 C C . GLY A 1 86 ? 10.475 -4.272 -13.481 1.00 81.56 86 GLY A C 1
ATOM 669 O O . GLY A 1 86 ? 11.318 -5.173 -13.376 1.00 81.56 86 GLY A O 1
ATOM 670 N N . ALA A 1 87 ? 10.239 -3.623 -14.607 1.00 76.12 87 ALA A N 1
ATOM 671 C CA . ALA A 1 87 ? 11.009 -3.812 -15.817 1.00 76.12 87 ALA A CA 1
ATOM 672 C C . ALA A 1 87 ? 11.123 -2.491 -16.566 1.00 76.12 87 ALA A C 1
ATOM 674 O O . ALA A 1 87 ? 10.153 -1.752 -16.676 1.00 76.12 87 ALA A O 1
ATOM 675 N N . GLU A 1 88 ? 12.295 -2.249 -17.124 1.00 77.31 88 GLU A N 1
ATOM 676 C CA . GLU A 1 88 ? 12.577 -1.167 -18.054 1.00 77.31 88 GLU A CA 1
ATOM 677 C C . GLU A 1 88 ? 13.597 -1.651 -19.095 1.00 77.31 88 GLU A C 1
ATOM 679 O O . GLU A 1 88 ? 14.028 -2.814 -19.096 1.00 77.31 88 GLU A O 1
ATOM 684 N N . THR A 1 89 ? 13.993 -0.768 -20.009 1.00 71.94 89 THR A N 1
ATOM 685 C CA . THR A 1 89 ? 14.968 -1.118 -21.046 1.00 71.94 89 THR A CA 1
ATOM 686 C C . THR A 1 89 ? 16.321 -1.454 -20.416 1.00 71.94 89 THR A C 1
ATOM 688 O O . THR A 1 89 ? 17.024 -0.581 -19.926 1.00 71.94 89 THR A O 1
ATOM 691 N N . GLY A 1 90 ? 16.695 -2.736 -20.454 1.00 66.81 90 GLY A N 1
ATOM 692 C CA . GLY A 1 90 ? 17.978 -3.236 -19.945 1.00 66.81 90 GLY A CA 1
ATOM 693 C C . GLY A 1 90 ? 17.992 -3.623 -18.463 1.00 66.81 90 GLY A C 1
ATOM 694 O O . GLY A 1 90 ? 18.968 -4.226 -18.020 1.00 66.81 90 GLY A O 1
ATOM 695 N N . PHE A 1 91 ? 16.917 -3.371 -17.710 1.00 70.06 91 PHE A N 1
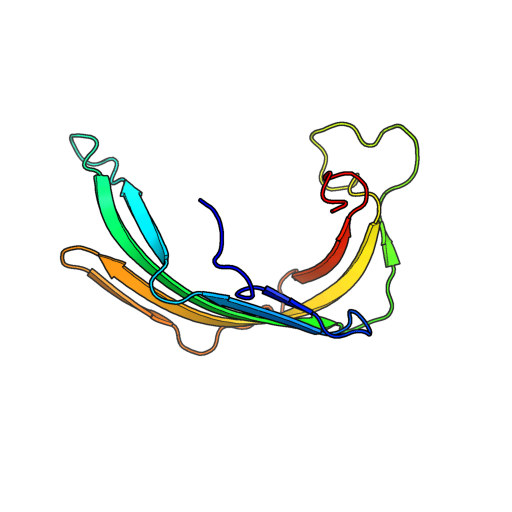ATOM 696 C CA . PHE A 1 91 ? 16.852 -3.668 -16.279 1.00 70.06 91 PHE A CA 1
ATOM 697 C C . PHE A 1 91 ? 15.526 -4.324 -15.888 1.00 70.06 91 PHE A C 1
ATOM 699 O O . PHE A 1 91 ? 14.448 -3.977 -16.367 1.00 70.06 91 PHE A O 1
ATOM 706 N N . LYS A 1 92 ? 15.604 -5.332 -15.018 1.00 79.62 92 LYS A N 1
ATOM 707 C CA . LYS A 1 92 ? 14.444 -6.028 -14.455 1.00 79.62 92 LYS A CA 1
ATOM 708 C C . LYS A 1 92 ? 14.739 -6.386 -13.015 1.00 79.62 92 LYS A C 1
ATOM 710 O O . LYS A 1 92 ? 15.817 -6.889 -12.711 1.00 79.62 92 LYS A O 1
ATOM 715 N N . PHE A 1 93 ? 13.746 -6.226 -12.155 1.00 76.00 93 PHE A N 1
ATOM 716 C CA . PHE A 1 93 ? 13.839 -6.658 -10.771 1.00 76.00 93 PHE A CA 1
ATOM 717 C C . PHE A 1 93 ? 12.558 -7.351 -10.323 1.00 76.00 93 PHE A C 1
ATOM 719 O O . PHE A 1 93 ? 11.460 -7.120 -10.834 1.00 76.00 93 PHE A O 1
ATOM 726 N N . ARG A 1 94 ? 12.711 -8.227 -9.335 1.00 83.12 94 ARG A N 1
ATOM 727 C CA . ARG A 1 94 ? 11.618 -8.850 -8.594 1.00 83.12 94 ARG A CA 1
ATOM 728 C C . ARG A 1 94 ? 12.009 -8.859 -7.136 1.00 83.12 94 ARG A C 1
ATOM 730 O O . ARG A 1 94 ? 13.145 -9.190 -6.806 1.00 83.12 94 ARG A O 1
ATOM 737 N N . THR A 1 95 ? 11.071 -8.524 -6.271 1.00 72.44 95 THR A N 1
ATOM 738 C CA . THR A 1 95 ? 11.284 -8.617 -4.834 1.00 72.44 95 THR A CA 1
ATOM 739 C C . THR A 1 95 ? 10.796 -9.974 -4.333 1.00 72.44 95 THR A C 1
ATOM 741 O O . THR A 1 95 ? 9.847 -10.559 -4.867 1.00 72.44 95 THR A O 1
ATOM 744 N N . GLY A 1 96 ? 11.412 -10.462 -3.257 1.00 76.56 96 GLY A N 1
ATOM 745 C CA . GLY A 1 96 ? 10.783 -11.466 -2.401 1.00 76.56 96 GLY A CA 1
ATOM 746 C C . GLY A 1 96 ? 9.542 -10.901 -1.699 1.00 76.56 96 GLY A C 1
ATOM 747 O O . GLY A 1 96 ? 9.078 -9.799 -2.005 1.00 76.56 96 GLY A O 1
ATOM 748 N N . MET A 1 97 ? 9.001 -11.655 -0.739 1.00 81.00 97 MET A N 1
ATOM 749 C CA . MET A 1 97 ? 7.992 -11.105 0.167 1.00 81.00 97 MET A CA 1
ATOM 750 C C . MET A 1 97 ? 8.627 -9.987 1.002 1.00 81.00 97 MET A C 1
ATOM 752 O O . MET A 1 97 ? 9.590 -10.231 1.723 1.00 81.00 97 MET A O 1
ATOM 756 N N . LEU A 1 98 ? 8.084 -8.781 0.891 1.00 78.81 98 LEU A N 1
ATOM 757 C CA . LEU A 1 98 ? 8.424 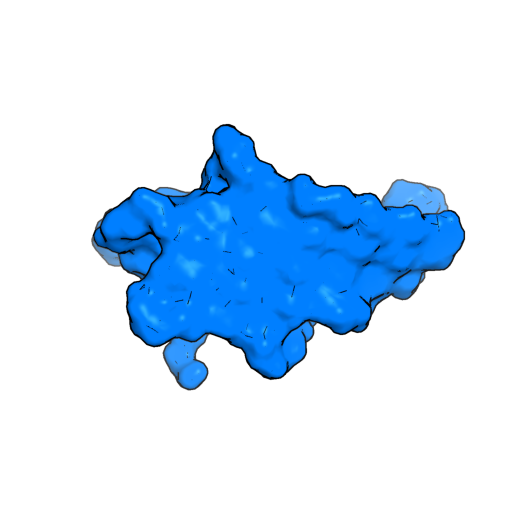-7.627 1.712 1.00 78.81 98 LEU A CA 1
ATOM 758 C C . LEU A 1 98 ? 7.384 -7.495 2.827 1.00 78.81 98 LEU A C 1
ATOM 760 O O . LEU A 1 98 ? 6.206 -7.777 2.605 1.00 78.81 98 LEU A O 1
ATOM 764 N N . SER A 1 99 ? 7.813 -7.066 4.013 1.00 78.56 99 SER A N 1
ATOM 765 C CA . SER A 1 99 ? 6.948 -6.800 5.167 1.00 78.56 99 SER A CA 1
ATOM 766 C C . SER A 1 99 ? 7.282 -5.433 5.748 1.00 78.56 99 SER A C 1
ATOM 768 O O . SER A 1 99 ? 8.441 -5.024 5.750 1.00 78.56 99 SER A O 1
ATOM 770 N N . SER A 1 100 ? 6.272 -4.742 6.267 1.00 71.19 100 SER A N 1
ATOM 771 C CA . SER A 1 100 ? 6.437 -3.531 7.066 1.00 71.19 100 SER A CA 1
ATOM 772 C C . SER A 1 100 ? 6.676 -3.838 8.548 1.00 71.19 100 SER A C 1
ATOM 774 O O . SER A 1 100 ? 6.524 -2.945 9.375 1.00 71.19 100 SER A O 1
ATOM 776 N N . ASP A 1 101 ? 6.977 -5.085 8.925 1.00 66.69 101 ASP A N 1
ATOM 777 C CA . ASP A 1 101 ? 7.352 -5.420 10.301 1.00 66.69 101 ASP A CA 1
ATOM 778 C C . ASP A 1 101 ? 8.541 -4.556 10.753 1.00 66.69 101 ASP A C 1
ATOM 780 O O . ASP A 1 101 ? 9.591 -4.543 10.117 1.00 66.69 101 ASP A O 1
ATOM 784 N N . GLY A 1 102 ? 8.359 -3.803 11.843 1.00 48.75 102 GLY A N 1
ATOM 785 C CA . GLY A 1 102 ? 9.340 -2.821 12.328 1.00 48.75 102 GLY A CA 1
ATOM 786 C C . GLY A 1 102 ? 9.249 -1.427 11.684 1.00 48.75 102 GLY A C 1
ATOM 787 O O . GLY A 1 102 ? 9.991 -0.538 12.088 1.00 48.75 102 GLY A O 1
ATOM 788 N N . PHE A 1 103 ? 8.325 -1.208 10.742 1.00 57.28 103 PHE A N 1
ATOM 789 C CA . PHE A 1 103 ? 8.078 0.067 10.056 1.00 57.28 103 PHE A CA 1
ATOM 790 C C . PHE A 1 103 ? 6.603 0.502 10.160 1.00 57.28 103 PHE A C 1
ATOM 792 O O . PHE A 1 103 ? 5.734 -0.251 10.599 1.00 57.28 103 PHE A O 1
ATOM 799 N N . TYR A 1 104 ? 6.308 1.745 9.767 1.00 50.00 104 TYR A N 1
ATOM 800 C CA . TYR A 1 104 ? 4.959 2.314 9.836 1.00 50.00 104 TYR A CA 1
ATOM 801 C C . TYR A 1 104 ? 4.075 1.857 8.663 1.00 50.00 104 TYR A C 1
ATOM 803 O O . TYR A 1 104 ? 4.435 2.039 7.501 1.00 50.00 104 TYR A O 1
ATOM 811 N N . ALA A 1 105 ? 2.883 1.333 8.964 1.00 59.38 105 ALA A N 1
ATOM 812 C CA . ALA A 1 105 ? 1.807 1.136 7.996 1.00 59.38 105 ALA A CA 1
ATOM 813 C C . ALA A 1 105 ? 0.439 1.404 8.648 1.00 59.38 105 ALA A C 1
ATOM 815 O O . ALA A 1 105 ? 0.188 1.025 9.793 1.00 59.38 105 ALA A O 1
ATOM 816 N N . SER A 1 106 ? -0.465 2.056 7.913 1.00 56.81 106 SER A N 1
ATOM 817 C CA . SER A 1 106 ? -1.819 2.370 8.377 1.00 56.81 106 SER A CA 1
ATOM 818 C C . SER A 1 106 ? -2.860 2.149 7.278 1.00 56.81 106 SER A C 1
ATOM 820 O O . SER A 1 106 ? -2.571 2.221 6.085 1.00 56.81 106 SER A O 1
ATOM 822 N N . ILE A 1 107 ? -4.089 1.829 7.687 1.00 65.69 107 ILE A N 1
ATOM 823 C CA . ILE A 1 107 ? -5.244 1.663 6.797 1.00 65.69 107 ILE A CA 1
ATOM 824 C C . ILE A 1 107 ? -6.442 2.408 7.383 1.00 65.69 107 ILE A C 1
ATOM 826 O O . ILE A 1 107 ? -6.789 2.229 8.550 1.00 65.69 107 ILE A O 1
ATOM 830 N N . GLY A 1 108 ? -7.114 3.241 6.594 1.00 57.12 108 GLY A N 1
ATOM 831 C CA . GLY A 1 108 ? -8.216 4.046 7.115 1.00 57.12 108 GLY A CA 1
ATOM 832 C C . GLY A 1 108 ? -9.053 4.732 6.054 1.00 57.12 108 GLY A C 1
ATOM 833 O O . GLY A 1 108 ? -8.927 4.468 4.861 1.00 57.12 108 GLY A O 1
ATOM 834 N N . THR A 1 109 ? -9.962 5.577 6.527 1.00 58.31 109 THR A N 1
ATOM 835 C CA . THR A 1 109 ? -10.703 6.538 5.704 1.00 58.31 109 THR A CA 1
ATOM 836 C C . THR A 1 109 ? -10.299 7.935 6.132 1.00 58.31 109 THR A C 1
ATOM 838 O O . THR A 1 109 ? -10.472 8.287 7.306 1.00 58.31 109 THR A O 1
ATOM 841 N N . GLU A 1 110 ? -9.794 8.708 5.185 1.00 52.75 110 GLU A N 1
ATOM 842 C CA . GLU A 1 110 ? -9.513 10.126 5.344 1.00 52.75 110 GLU A CA 1
ATOM 843 C C . GLU A 1 110 ? -10.764 10.952 5.010 1.00 52.75 110 GLU A C 1
ATOM 845 O O . GLU A 1 110 ? -11.590 10.534 4.198 1.00 52.75 110 GLU A O 1
ATOM 850 N N . ARG A 1 111 ? -10.932 12.098 5.673 1.00 46.56 111 ARG A N 1
ATOM 851 C CA . ARG A 1 111 ? -12.052 13.029 5.487 1.00 46.56 111 ARG A CA 1
ATOM 852 C C . ARG A 1 111 ? -11.643 14.349 4.816 1.00 46.56 111 ARG A C 1
ATOM 854 O O . ARG A 1 111 ? -12.539 15.089 4.430 1.00 46.56 111 ARG A O 1
ATOM 861 N N . ASN A 1 112 ? -10.343 14.613 4.628 1.00 45.78 112 ASN A N 1
ATOM 862 C CA . ASN A 1 112 ? -9.838 15.852 4.011 1.00 45.78 112 ASN A CA 1
ATOM 863 C C . ASN A 1 112 ? -9.159 15.681 2.640 1.00 45.78 112 ASN A C 1
ATOM 865 O O . ASN A 1 112 ? -8.768 16.673 2.038 1.00 45.78 112 ASN A O 1
ATOM 869 N N . GLY A 1 113 ? -9.133 14.474 2.082 1.00 36.66 113 GLY A N 1
ATOM 870 C CA . GLY A 1 113 ? -9.036 14.278 0.641 1.00 36.66 113 GLY A CA 1
ATOM 871 C C . GLY A 1 113 ? -10.441 14.038 0.112 1.00 36.66 113 GLY A C 1
ATOM 872 O O . GLY A 1 113 ? -11.056 13.027 0.451 1.00 36.66 113 GLY A O 1
ATOM 873 N N . VAL A 1 114 ? -10.989 14.960 -0.676 1.00 36.25 114 VAL A N 1
ATOM 874 C CA . VAL A 1 114 ? -12.220 14.707 -1.431 1.00 36.25 114 VAL A CA 1
ATOM 875 C C . VAL A 1 114 ? -12.023 13.436 -2.258 1.00 36.25 114 VAL A C 1
ATOM 877 O O . VAL A 1 114 ? -11.313 13.469 -3.248 1.00 36.25 114 VAL A O 1
ATOM 880 N N . TYR A 1 115 ? -12.665 12.343 -1.846 1.00 32.84 115 TYR A N 1
ATOM 881 C CA . TYR A 1 115 ? -13.269 11.341 -2.725 1.00 32.84 115 TYR A CA 1
ATOM 882 C C . TYR A 1 115 ? -14.513 10.780 -2.024 1.00 32.84 115 TYR A C 1
ATOM 884 O O . TYR A 1 115 ? -14.510 9.709 -1.417 1.00 32.84 115 TYR A O 1
ATOM 892 N N . LEU A 1 116 ? -15.588 11.572 -2.082 1.00 29.12 116 LEU A N 1
ATOM 893 C CA . LEU A 1 116 ? -16.961 11.080 -2.034 1.00 29.12 116 LEU A CA 1
ATOM 894 C C . LEU A 1 116 ? -17.484 11.059 -3.473 1.00 29.12 116 LEU A C 1
ATOM 896 O O . LEU A 1 116 ? -17.942 12.090 -3.952 1.00 29.12 116 LEU A O 1
ATOM 900 N N . THR A 1 117 ? -17.417 9.899 -4.122 1.00 30.84 117 THR A N 1
ATOM 901 C CA . THR A 1 117 ? -18.387 9.419 -5.124 1.00 30.84 117 THR A CA 1
ATOM 902 C C . THR A 1 117 ? -18.319 7.904 -5.152 1.00 30.84 117 THR A C 1
ATOM 904 O O . THR A 1 117 ? -17.188 7.394 -5.326 1.00 30.84 117 THR A O 1
#

Radius of gyration: 17.39 Å; Cα contacts (8 Å, |Δi|>4): 240; chains: 1; bounding box: 42×35×38 Å

Foldseek 3Di:
DDAPPPQWDADPVQQKIWGWGFFQWDFDFDPPPDGDTWTKGKTKIKMKGFPDFWDFFADDPPLDDDDPSHFGWTKGWTKMKIWMWMDTVPDIDTDDIDICVVHGDMTTDTDPPDDDD

Secondary structure (DSSP, 8-state):
-PPPTTSEEE-TTSSEEEEEEEEEEEEEEE-SSS-EEEEEEEEEEEEEEE-SPPEEE--SS---TT-GGG--EEEEEEEEEEEEEEEETTEEEE---EE-TTS--EEEEESSS----

Nearest PDB structures (foldseek):
  6rie-assembly1_B  TM=2.299E-01  e=7.004E+00  Orthopoxvirus vaccinia

pLDDT: mean 70.18, std 16.61, range [29.12, 92.62]

Mean predicted aligned error: 11.81 Å

Sequence (117 aa):
MELPSGAFRRNKKGTRARLVVNHLPMPDTFFYANNVSVAGEISVDIVWEATGPAVRRGNGLDAVDPFWDKFQGRFRDAKAYGKGAGAETGFKFRTGMLSSDGFYASIGTERNGVYLT

Solvent-accessible surface area (backbone atoms only — not comparable to full-atom values): 6952 Å² total; per-residue (Å²): 139,84,76,63,88,76,25,63,47,65,48,95,85,62,48,38,37,36,38,49,46,73,70,43,77,38,82,42,74,47,93,63,101,53,88,48,74,42,75,23,31,37,27,39,41,39,35,38,38,47,75,54,74,73,43,80,37,42,80,74,94,77,57,61,89,90,56,85,76,34,57,34,30,45,34,15,49,24,44,36,37,31,38,43,36,39,41,42,90,95,45,73,52,71,55,65,86,44,66,34,82,97,52,92,40,71,46,68,50,69,72,79,61,93,79,89,127